Protein AF-A0A257WF75-F1 (afdb_monomer)

pLDDT: mean 81.76, std 19.67, range [45.47, 98.25]

Sequence (75 aa):
MSRGWESKDVESQQAERESRERPSPPPTAQERRRQSLELSLTAAKRDLAAAKHPRHQAMLAEAVRHLKTEIAKLV

Nearest PDB structures (foldseek):
  6suw-assembly3_X  TM=9.551E-01  e=1.943E+00  Rhodospirillum rubrum ATCC 11170
  5l8b-assembly1_E  TM=5.745E-01  e=1.943E+00  Rhodospirillum rubrum
  5n5f-assembly1_B  TM=7.365E-01  e=3.624E+00  Haliangium ochraceum
  5n5f-assembly1_G  TM=7.418E-01  e=4.105E+00  Haliangium ochraceum
  5l8f-assembly1_A  TM=5.539E-01  e=2.201E+00  Rhodospirillum rubrum ATCC 11170

Structure (mmCIF, N/CA/C/O backbone):
data_AF-A0A257WF75-F1
#
_entry.id   AF-A0A257WF75-F1
#
lo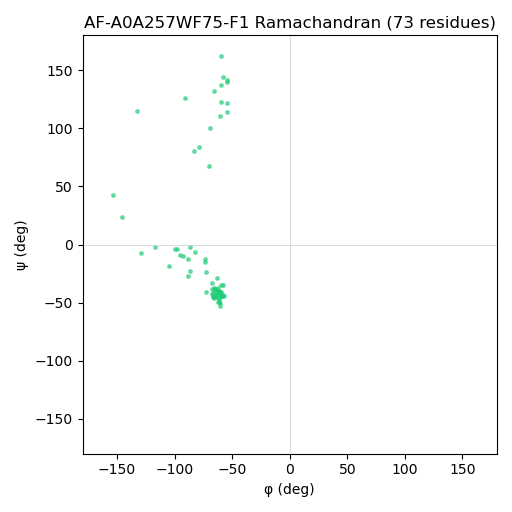op_
_atom_site.group_PDB
_atom_site.id
_atom_site.type_symbol
_atom_site.label_atom_id
_atom_site.label_alt_id
_atom_site.label_comp_id
_atom_site.label_asym_id
_atom_site.label_entity_id
_atom_site.label_seq_id
_atom_site.pdbx_PDB_ins_code
_atom_site.Cartn_x
_atom_site.Cartn_y
_atom_site.Cartn_z
_atom_site.occupancy
_atom_site.B_iso_or_equiv
_atom_site.auth_seq_id
_atom_site.auth_comp_id
_atom_site.auth_asym_id
_atom_site.auth_atom_id
_atom_site.pdbx_PDB_model_num
ATOM 1 N N . MET A 1 1 ? 10.500 50.962 14.207 1.00 45.47 1 MET A N 1
ATOM 2 C CA . MET A 1 1 ? 9.110 50.931 13.703 1.00 45.47 1 MET A CA 1
ATOM 3 C C . MET A 1 1 ? 8.688 49.484 13.571 1.00 45.47 1 MET A C 1
ATOM 5 O O . MET A 1 1 ? 9.223 48.767 12.735 1.00 45.47 1 MET A O 1
ATOM 9 N N . SER A 1 2 ? 7.813 49.058 14.474 1.00 50.06 2 SER A N 1
ATOM 10 C CA . SER A 1 2 ? 7.256 47.715 14.575 1.00 50.06 2 SER A CA 1
ATOM 11 C C . SER A 1 2 ? 6.492 47.368 13.302 1.00 50.06 2 SER A C 1
ATOM 13 O O . SER A 1 2 ? 5.434 47.936 13.048 1.00 50.06 2 SER A O 1
ATOM 15 N N . ARG A 1 3 ? 7.007 46.441 12.492 1.00 60.84 3 ARG A N 1
ATOM 16 C CA . ARG A 1 3 ? 6.188 45.792 11.466 1.00 60.84 3 ARG A CA 1
ATOM 17 C C . ARG A 1 3 ? 5.359 44.730 12.175 1.00 60.84 3 ARG A C 1
ATOM 19 O O . ARG A 1 3 ? 5.786 43.588 12.309 1.00 60.84 3 ARG A O 1
ATOM 26 N N . GLY A 1 4 ? 4.240 45.191 12.734 1.00 51.41 4 GLY A N 1
ATOM 27 C CA . GLY A 1 4 ? 3.203 44.359 13.319 1.00 51.41 4 GLY A CA 1
ATOM 28 C C . GLY A 1 4 ? 2.758 43.343 12.283 1.00 51.41 4 GLY A C 1
ATOM 29 O O . GLY A 1 4 ? 2.256 43.690 11.221 1.00 51.41 4 GLY A O 1
ATOM 30 N N . TRP A 1 5 ? 3.038 42.087 12.583 1.00 58.72 5 TRP A N 1
ATOM 31 C CA . TRP A 1 5 ? 2.518 40.939 11.877 1.00 58.72 5 TRP A CA 1
ATOM 32 C C . TRP A 1 5 ? 1.025 40.899 12.213 1.00 58.72 5 TRP A C 1
ATOM 34 O O . TRP A 1 5 ? 0.651 40.529 13.325 1.00 58.72 5 TRP A O 1
ATOM 44 N N . GLU A 1 6 ? 0.178 41.382 11.306 1.00 51.91 6 GLU A N 1
ATOM 45 C CA . GLU A 1 6 ? -1.284 41.315 11.415 1.00 51.91 6 GLU A CA 1
ATOM 46 C C . GLU A 1 6 ? -1.742 39.856 11.245 1.00 51.91 6 GLU A C 1
ATOM 48 O O . GLU A 1 6 ? -2.359 39.466 10.264 1.00 51.91 6 GLU A O 1
ATOM 53 N N . SER A 1 7 ? -1.391 39.005 12.211 1.00 50.84 7 SER A N 1
ATOM 54 C CA . SER A 1 7 ? -2.058 37.725 12.435 1.00 50.84 7 SER A CA 1
ATOM 55 C C . SER A 1 7 ? -3.298 37.994 13.271 1.00 50.84 7 SER A C 1
ATOM 57 O O . SER A 1 7 ? -3.262 37.856 14.494 1.00 50.84 7 SER A O 1
ATOM 59 N N . LYS A 1 8 ? -4.384 38.452 12.644 1.00 56.06 8 LYS A N 1
ATOM 60 C CA . LYS A 1 8 ? -5.657 38.587 13.357 1.00 56.06 8 LYS A CA 1
ATOM 61 C C . LYS A 1 8 ? -6.897 38.497 12.474 1.00 56.06 8 LYS A C 1
ATOM 63 O O . LYS A 1 8 ? -7.830 39.237 12.712 1.00 56.06 8 LYS A O 1
ATOM 68 N N . ASP A 1 9 ? -6.943 37.569 11.517 1.00 50.78 9 ASP A N 1
ATOM 69 C CA . ASP A 1 9 ? -8.171 37.356 10.723 1.00 50.78 9 ASP A CA 1
ATOM 70 C C . ASP A 1 9 ? -8.435 35.895 10.297 1.00 50.78 9 ASP A C 1
ATOM 72 O O . ASP A 1 9 ? -9.151 35.643 9.331 1.00 50.78 9 ASP A O 1
ATOM 76 N N . VAL A 1 10 ? -7.893 34.893 11.007 1.00 52.06 10 VAL A N 1
ATOM 77 C CA . VAL A 1 10 ? -8.108 33.465 10.648 1.00 52.06 10 VAL A CA 1
ATOM 78 C C . VAL A 1 10 ? -8.851 32.652 11.724 1.00 52.06 10 VAL A C 1
ATOM 80 O O . VAL A 1 10 ? -9.197 31.501 11.483 1.00 52.06 10 VAL A O 1
ATOM 83 N N . GLU A 1 11 ? -9.205 33.233 12.876 1.00 49.25 11 GLU A N 1
ATOM 84 C CA . GLU A 1 11 ? -10.019 32.526 13.891 1.00 49.25 11 GLU A CA 1
ATOM 85 C C . GLU A 1 11 ? -11.540 32.677 13.697 1.00 49.25 11 GLU A C 1
ATOM 87 O O . GLU A 1 11 ? -12.320 31.921 14.272 1.00 49.25 11 GLU A O 1
ATOM 92 N N . SER A 1 12 ? -11.998 33.593 12.840 1.00 47.41 12 SER A N 1
ATOM 93 C CA . SER A 1 12 ? -13.427 33.942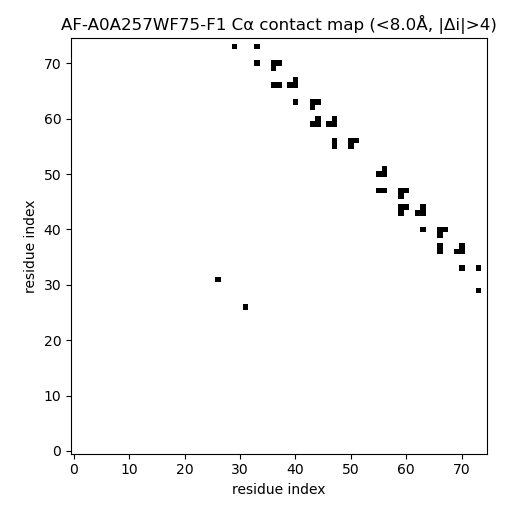 12.764 1.00 47.41 12 SER A CA 1
ATOM 94 C C . SER A 1 12 ? -14.286 32.997 11.911 1.00 47.41 12 SER A C 1
ATOM 96 O O . SER A 1 12 ? -15.503 33.136 11.901 1.00 47.41 12 SER A O 1
ATOM 98 N N . GLN A 1 13 ? -13.701 32.028 11.197 1.00 52.31 13 GLN A N 1
ATOM 99 C CA . GLN A 1 13 ? -14.460 31.130 10.303 1.00 52.31 13 GLN A CA 1
ATOM 100 C C . GLN A 1 13 ? -14.784 29.751 10.900 1.00 52.31 13 GLN A C 1
ATOM 102 O O . GLN A 1 13 ? -15.473 28.957 10.257 1.00 52.31 13 GLN A O 1
ATOM 107 N N . GLN A 1 14 ? -14.313 29.442 12.113 1.00 52.44 14 GLN A N 1
ATOM 108 C CA . GLN A 1 14 ? -14.594 28.150 12.755 1.00 52.44 14 GLN A CA 1
ATOM 109 C C . GLN A 1 14 ? -15.891 28.147 13.579 1.00 52.44 14 GLN A C 1
ATOM 111 O O . GLN A 1 14 ? -16.536 27.106 13.670 1.00 52.44 14 GLN A O 1
ATOM 116 N N . ALA A 1 15 ? -16.329 29.298 14.101 1.00 50.34 15 ALA A N 1
ATOM 117 C CA . ALA A 1 15 ? -17.476 29.375 15.012 1.00 50.34 15 ALA A CA 1
ATOM 118 C C . ALA A 1 15 ? -18.850 29.152 14.339 1.00 50.34 15 ALA A C 1
ATOM 120 O O . ALA A 1 15 ? -19.800 28.743 14.998 1.00 50.34 15 ALA A O 1
ATOM 121 N N . GLU A 1 16 ? -18.984 29.385 13.029 1.00 49.56 16 GLU A N 1
ATOM 122 C CA . GLU A 1 16 ? -20.299 29.368 12.359 1.00 49.56 16 GLU A CA 1
ATOM 123 C C . GLU A 1 16 ? -20.690 28.004 11.758 1.00 49.56 16 GLU A C 1
ATOM 125 O O . GLU A 1 16 ? -21.840 27.798 11.365 1.00 49.56 16 GLU A O 1
ATOM 130 N N . ARG A 1 17 ? -19.764 27.034 11.711 1.00 51.03 17 ARG A N 1
ATOM 131 C CA . ARG A 1 17 ? -20.019 25.687 11.153 1.00 51.03 17 ARG A CA 1
ATOM 132 C C . ARG A 1 17 ? -20.412 24.636 12.193 1.00 51.03 17 ARG A C 1
ATOM 134 O O . ARG A 1 17 ? -20.842 23.550 11.817 1.00 51.03 17 ARG A O 1
ATOM 141 N N . GLU A 1 18 ? -20.320 24.953 13.481 1.00 49.34 18 GLU A N 1
ATOM 142 C CA . GLU A 1 18 ? -20.562 23.998 14.572 1.00 49.34 18 GLU A CA 1
ATOM 143 C C . GLU A 1 18 ? -22.056 23.647 14.764 1.00 49.34 18 GLU A C 1
ATOM 145 O O . GLU A 1 18 ? -22.394 22.670 15.425 1.00 49.34 18 GLU A O 1
ATOM 150 N N . SER A 1 19 ? -22.984 24.388 14.145 1.00 52.62 19 SER A N 1
ATOM 151 C CA . SER A 1 19 ? -24.423 24.247 14.426 1.00 52.62 19 SER A CA 1
ATOM 152 C C . SER A 1 19 ? -25.174 23.180 13.616 1.00 52.62 19 SER A C 1
ATOM 154 O O . SER A 1 19 ? -26.373 23.000 13.843 1.00 52.62 19 SER A O 1
ATOM 156 N N . ARG A 1 20 ? -24.539 22.459 12.676 1.00 58.28 20 ARG A N 1
ATOM 157 C CA . ARG A 1 20 ? -25.284 21.551 11.772 1.00 58.28 20 ARG A CA 1
ATOM 158 C C . ARG A 1 20 ? -24.806 20.118 11.629 1.00 58.28 20 ARG A C 1
ATOM 160 O O . ARG A 1 20 ? -25.549 19.320 11.063 1.00 58.28 20 ARG A O 1
ATOM 167 N N . GLU A 1 21 ? -23.664 19.741 12.179 1.00 60.19 21 GLU A N 1
ATOM 168 C CA . GLU A 1 21 ? -23.174 18.374 12.023 1.00 60.19 21 GLU A CA 1
ATOM 169 C C . GLU A 1 21 ? -22.749 17.845 13.383 1.00 60.19 21 GLU A C 1
ATOM 171 O O . GLU A 1 21 ? -21.821 18.347 14.009 1.00 60.19 21 GLU A O 1
ATOM 176 N N . ARG A 1 22 ? -23.462 16.825 13.870 1.00 64.00 22 ARG A N 1
ATOM 177 C CA . ARG A 1 22 ? -22.973 16.030 14.998 1.00 64.00 22 ARG A CA 1
ATOM 178 C C . ARG A 1 22 ? -21.576 15.541 14.605 1.00 64.00 22 ARG A C 1
ATOM 180 O O . ARG A 1 22 ? -21.482 14.884 13.565 1.00 64.00 22 ARG A O 1
ATOM 187 N N . PRO A 1 23 ? -20.515 15.842 15.373 1.00 67.88 23 PRO A N 1
ATOM 188 C CA . PRO A 1 23 ? -19.182 15.403 15.006 1.00 67.88 23 PRO A CA 1
ATOM 189 C C . PRO A 1 23 ? -19.188 13.878 14.928 1.00 67.88 23 PRO A C 1
ATOM 191 O O . PRO A 1 23 ? -19.569 13.194 15.882 1.00 67.88 23 PRO A O 1
ATOM 194 N N . SER A 1 24 ? -18.815 13.339 13.766 1.00 71.56 24 SER A N 1
ATOM 195 C CA . SER A 1 24 ? -18.547 11.910 13.636 1.00 71.56 24 SER A CA 1
ATOM 196 C C . SER A 1 24 ? -17.509 11.522 14.691 1.00 71.56 24 SER A C 1
ATOM 198 O O . SER A 1 24 ? -16.564 12.294 14.902 1.00 71.56 24 SER A O 1
ATOM 200 N N . PRO A 1 25 ? -17.650 10.360 15.354 1.00 76.38 25 PRO A N 1
ATOM 201 C CA . PRO A 1 25 ? -16.655 9.926 16.319 1.00 76.38 25 PRO A CA 1
ATOM 202 C C . PRO A 1 25 ? -15.270 9.918 15.656 1.00 76.38 25 PRO A C 1
ATOM 204 O O . PRO A 1 25 ? -15.157 9.585 14.471 1.00 76.38 25 PRO A O 1
ATOM 207 N N . PRO A 1 26 ? -14.215 10.323 16.384 1.00 80.06 26 PRO A N 1
ATOM 208 C CA . PRO A 1 26 ? -12.874 10.335 15.828 1.00 80.06 26 PRO A CA 1
ATOM 209 C C . PRO A 1 26 ? -12.500 8.921 15.364 1.00 80.06 26 PRO A C 1
ATOM 211 O O . PRO A 1 26 ? -12.855 7.951 16.041 1.00 80.06 26 PRO A O 1
ATOM 214 N N . PRO A 1 27 ? -11.746 8.784 14.259 1.00 83.19 27 PRO A N 1
ATOM 215 C CA . PRO A 1 27 ? -11.365 7.476 13.757 1.00 83.19 27 PRO A CA 1
ATOM 216 C C . PRO A 1 27 ? -10.564 6.727 14.821 1.00 83.19 27 PRO A C 1
ATOM 218 O O . PRO A 1 27 ? -9.673 7.293 15.477 1.00 83.19 27 PRO A O 1
ATOM 221 N N . THR A 1 28 ? -10.877 5.448 14.968 1.00 90.88 28 THR A N 1
ATOM 222 C CA . THR A 1 28 ? -10.151 4.486 15.793 1.00 90.88 28 THR A CA 1
ATOM 223 C C . THR A 1 28 ? -8.700 4.357 15.325 1.00 90.88 28 THR A C 1
ATOM 225 O O . THR A 1 28 ? -8.338 4.714 14.201 1.00 90.88 28 THR A O 1
ATOM 228 N N . ALA A 1 29 ? -7.829 3.819 16.182 1.00 90.62 29 ALA A N 1
ATOM 229 C CA . ALA A 1 29 ? -6.434 3.572 15.812 1.00 90.62 29 ALA A CA 1
ATOM 230 C C . ALA A 1 29 ? -6.311 2.653 14.579 1.00 90.62 29 ALA A C 1
ATOM 232 O O . ALA A 1 29 ? -5.436 2.860 13.738 1.00 90.62 29 ALA A O 1
ATOM 233 N N 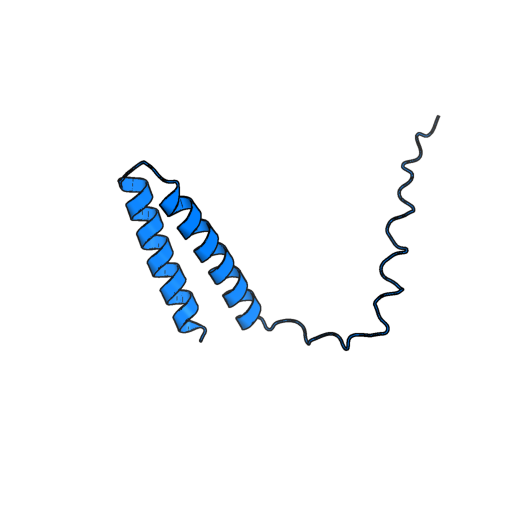. GLN A 1 30 ? -7.220 1.683 14.442 1.00 90.06 30 GLN A N 1
ATOM 234 C CA . GLN A 1 30 ? -7.287 0.787 13.289 1.00 90.06 30 GLN A CA 1
ATOM 235 C C . GLN A 1 30 ? -7.678 1.532 12.010 1.00 90.06 30 GLN A C 1
ATOM 237 O O . GLN A 1 30 ? -7.014 1.365 10.988 1.00 90.06 30 GLN A O 1
ATOM 242 N N . GLU A 1 31 ? -8.691 2.400 12.068 1.00 91.12 31 GLU A N 1
ATOM 243 C CA . GLU A 1 31 ? -9.106 3.219 10.923 1.00 91.12 31 GLU A CA 1
ATOM 244 C C . GLU A 1 31 ? -8.001 4.180 10.485 1.00 91.12 31 GLU A C 1
ATOM 246 O O . GLU A 1 31 ? -7.715 4.275 9.293 1.00 91.12 31 GLU A O 1
ATOM 251 N N . ARG A 1 32 ? -7.303 4.821 11.431 1.00 93.44 32 ARG A N 1
ATOM 252 C CA . ARG A 1 32 ? -6.142 5.670 11.114 1.00 93.44 32 ARG A CA 1
ATOM 253 C C . ARG A 1 32 ? -5.029 4.870 10.446 1.00 93.44 32 ARG A C 1
ATOM 255 O O . ARG A 1 32 ? -4.500 5.299 9.425 1.00 93.44 32 ARG A O 1
ATOM 262 N N . ARG A 1 33 ? -4.697 3.687 10.981 1.00 93.25 33 ARG A N 1
ATOM 263 C CA . ARG A 1 33 ? -3.673 2.805 10.397 1.00 93.25 33 ARG A CA 1
ATOM 264 C C . ARG A 1 33 ? -4.049 2.395 8.974 1.00 93.25 33 ARG A C 1
ATOM 266 O O . ARG A 1 33 ? -3.204 2.450 8.082 1.00 93.25 33 ARG A O 1
ATOM 273 N N . ARG A 1 34 ? -5.313 2.029 8.751 1.00 95.00 34 ARG A N 1
ATOM 274 C CA . ARG A 1 34 ? -5.836 1.693 7.425 1.00 95.00 34 ARG A CA 1
ATOM 275 C C . ARG A 1 34 ? -5.723 2.877 6.463 1.00 95.00 34 ARG A C 1
ATOM 277 O O . ARG A 1 34 ? -5.155 2.710 5.389 1.00 95.00 34 ARG A O 1
ATOM 284 N N . GLN A 1 35 ? -6.180 4.062 6.864 1.00 95.38 35 GLN A N 1
ATOM 285 C CA . GLN A 1 35 ? -6.085 5.281 6.052 1.00 95.38 35 GLN A CA 1
ATOM 286 C C . GLN A 1 35 ? -4.632 5.597 5.675 1.00 95.38 35 GLN A C 1
ATOM 288 O O . GLN A 1 35 ? -4.340 5.867 4.512 1.00 95.38 35 GLN A O 1
ATOM 293 N N . SER A 1 36 ? -3.693 5.497 6.622 1.00 96.12 36 SER A N 1
ATOM 294 C CA . SER A 1 36 ? -2.268 5.691 6.334 1.00 96.12 36 SER A CA 1
ATOM 295 C C . SER A 1 36 ? -1.734 4.685 5.308 1.00 96.12 36 SER A C 1
ATOM 297 O O . SER A 1 36 ? -1.004 5.071 4.396 1.00 96.12 36 SER A O 1
ATOM 299 N N . LEU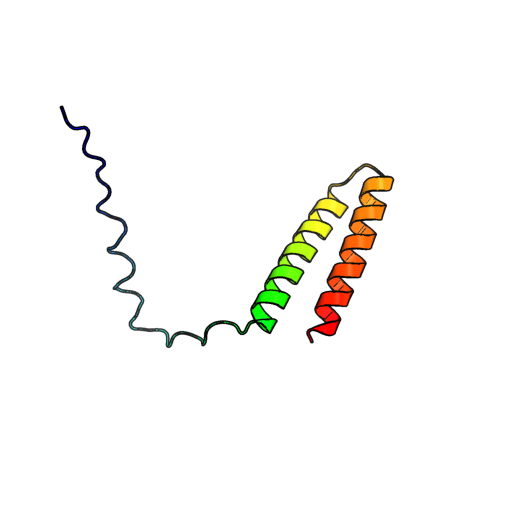 A 1 37 ? -2.108 3.406 5.411 1.00 96.94 37 LEU A N 1
ATOM 300 C CA . LEU A 1 37 ? -1.699 2.386 4.442 1.00 96.94 37 LEU A CA 1
ATOM 301 C C . LEU A 1 37 ? -2.325 2.610 3.057 1.00 96.94 37 LEU A C 1
ATOM 303 O O . LEU A 1 37 ? -1.646 2.424 2.048 1.00 96.94 37 LEU A O 1
ATOM 307 N N . GLU A 1 38 ? -3.586 3.037 2.989 1.00 96.94 38 GLU A N 1
ATOM 308 C CA . GLU A 1 38 ? -4.280 3.359 1.735 1.00 96.94 38 GLU A CA 1
ATOM 309 C C . GLU A 1 38 ? -3.651 4.569 1.022 1.00 96.94 38 GLU A C 1
ATOM 311 O O . GLU A 1 38 ? -3.472 4.551 -0.203 1.00 96.94 38 GLU A O 1
ATOM 316 N N . LEU A 1 39 ? -3.241 5.591 1.780 1.00 98.06 39 LEU A N 1
ATOM 317 C CA . LEU A 1 39 ? -2.495 6.736 1.253 1.00 98.06 39 LEU A CA 1
ATOM 318 C C . LEU A 1 39 ? -1.144 6.298 0.674 1.00 98.06 39 LEU A C 1
ATOM 320 O O . LEU A 1 39 ? -0.844 6.609 -0.482 1.00 98.06 39 LEU A O 1
ATOM 324 N N . SER A 1 40 ? -0.375 5.505 1.425 1.00 97.12 40 SER A N 1
ATOM 325 C CA . SER A 1 40 ? 0.905 4.949 0.964 1.00 97.12 40 SER A CA 1
ATOM 326 C C . SER A 1 40 ? 0.743 4.061 -0.270 1.00 97.12 40 SER A C 1
ATOM 328 O O . SER A 1 40 ? 1.531 4.154 -1.210 1.00 97.12 40 SER A O 1
ATOM 330 N N . LEU A 1 41 ? -0.308 3.234 -0.323 1.00 97.88 41 LEU A N 1
ATOM 331 C CA . LEU A 1 41 ? -0.618 2.401 -1.487 1.00 97.88 41 LEU A CA 1
ATOM 332 C C . LEU A 1 41 ? -0.886 3.258 -2.725 1.00 97.88 41 LEU A C 1
ATOM 334 O O . LEU A 1 41 ? -0.459 2.917 -3.830 1.00 97.88 41 LEU A O 1
ATOM 338 N N . THR A 1 42 ? -1.609 4.360 -2.550 1.00 98.06 42 THR A N 1
ATOM 339 C CA . THR A 1 42 ? -1.929 5.278 -3.641 1.00 98.06 42 THR A CA 1
ATOM 340 C C . THR A 1 42 ? -0.674 5.986 -4.148 1.00 98.06 42 THR A C 1
ATOM 342 O O . THR A 1 42 ? -0.484 6.067 -5.362 1.00 98.06 42 THR A O 1
ATOM 345 N N . ALA A 1 43 ? 0.205 6.442 -3.250 1.00 97.31 43 ALA A N 1
ATOM 346 C CA . ALA A 1 43 ? 1.494 7.029 -3.615 1.00 97.31 43 ALA A CA 1
ATOM 347 C C . ALA A 1 43 ? 2.369 6.028 -4.388 1.00 97.31 43 ALA A C 1
ATOM 349 O O . ALA A 1 43 ? 2.727 6.290 -5.533 1.00 97.31 43 ALA A O 1
ATOM 350 N N . ALA A 1 44 ? 2.576 4.823 -3.846 1.00 97.19 44 ALA A N 1
ATOM 351 C CA . ALA A 1 44 ? 3.400 3.795 -4.482 1.00 97.19 44 ALA A CA 1
ATOM 352 C C . ALA A 1 44 ? 2.881 3.376 -5.870 1.00 97.19 44 ALA A C 1
ATOM 354 O O . ALA A 1 44 ? 3.668 3.103 -6.775 1.00 97.19 44 ALA A O 1
ATOM 355 N N . LYS A 1 45 ? 1.555 3.348 -6.077 1.00 98.06 45 LYS A N 1
ATOM 356 C CA . LYS A 1 45 ? 0.961 3.103 -7.404 1.00 98.06 45 LYS A CA 1
ATOM 357 C C . LYS A 1 45 ? 1.242 4.237 -8.391 1.00 98.06 45 LYS A C 1
ATOM 359 O O . LYS A 1 45 ? 1.509 3.954 -9.557 1.00 98.06 45 LYS A O 1
ATOM 364 N N . ARG A 1 46 ? 1.157 5.496 -7.948 1.00 98.00 46 ARG A N 1
ATOM 365 C CA . ARG A 1 46 ? 1.487 6.661 -8.787 1.00 98.00 46 ARG A CA 1
ATOM 366 C C . ARG A 1 46 ? 2.961 6.639 -9.175 1.00 98.00 46 ARG A C 1
ATOM 368 O O . ARG A 1 46 ? 3.273 6.782 -10.353 1.00 98.00 46 ARG A O 1
ATOM 375 N N . ASP A 1 47 ? 3.833 6.357 -8.215 1.00 96.38 47 ASP A N 1
ATOM 376 C CA . ASP A 1 47 ? 5.271 6.247 -8.451 1.00 96.38 47 ASP A CA 1
ATOM 377 C C . ASP A 1 47 ? 5.587 5.099 -9.407 1.00 96.38 47 ASP A C 1
ATOM 379 O O . ASP A 1 47 ? 6.387 5.266 -10.322 1.00 96.38 47 ASP A O 1
ATOM 383 N N . LEU A 1 48 ? 4.913 3.950 -9.264 1.00 96.94 48 LEU A N 1
ATOM 384 C CA . LEU A 1 48 ? 5.091 2.809 -10.165 1.00 96.94 48 LEU A CA 1
ATOM 385 C C . LEU A 1 48 ? 4.704 3.163 -11.604 1.00 96.94 48 LEU A C 1
ATOM 387 O O . LEU A 1 48 ? 5.404 2.772 -12.534 1.00 96.94 48 LEU A O 1
ATOM 391 N N . ALA A 1 49 ? 3.616 3.915 -11.782 1.00 96.44 49 ALA A N 1
ATOM 392 C CA . ALA A 1 49 ? 3.165 4.364 -13.095 1.00 96.44 49 ALA A CA 1
ATOM 393 C C . ALA A 1 49 ? 4.129 5.381 -13.736 1.00 96.44 49 ALA A C 1
ATOM 395 O O . ALA A 1 49 ? 4.277 5.399 -14.955 1.00 96.44 49 ALA A O 1
ATOM 396 N N . ALA A 1 50 ? 4.792 6.215 -12.929 1.00 96.81 50 ALA A N 1
ATOM 397 C CA . ALA A 1 50 ? 5.755 7.211 -13.400 1.00 96.81 50 ALA A CA 1
ATOM 398 C C . ALA A 1 50 ? 7.190 6.664 -13.550 1.00 96.81 50 ALA A C 1
ATOM 400 O O . ALA A 1 50 ? 8.004 7.236 -14.284 1.00 96.81 50 ALA A O 1
ATOM 401 N N . ALA A 1 51 ? 7.529 5.577 -12.851 1.00 96.38 51 ALA A N 1
ATOM 402 C CA . ALA A 1 51 ? 8.868 5.009 -12.828 1.00 96.38 51 ALA A CA 1
ATOM 403 C C . ALA A 1 51 ? 9.262 4.456 -14.202 1.00 96.38 51 ALA A C 1
ATOM 405 O O . ALA A 1 51 ? 8.533 3.682 -14.814 1.00 96.38 51 ALA A O 1
ATOM 406 N N . LYS A 1 52 ? 10.468 4.804 -14.664 1.00 95.25 52 LYS A N 1
ATOM 407 C CA . LYS A 1 52 ? 11.022 4.343 -15.953 1.00 95.25 52 LYS A CA 1
ATOM 408 C C . LYS A 1 52 ? 12.094 3.263 -15.807 1.00 95.25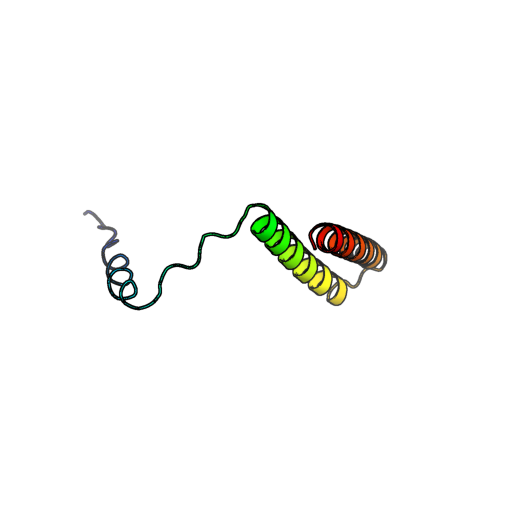 52 LYS A C 1
ATOM 410 O O . LYS A 1 52 ? 12.407 2.570 -16.766 1.00 95.25 52 LYS A O 1
ATOM 415 N N . HIS A 1 53 ? 12.681 3.134 -14.616 1.00 96.94 53 HIS A N 1
ATOM 416 C CA . HIS A 1 53 ? 13.782 2.208 -14.374 1.00 96.94 53 HIS A CA 1
ATOM 417 C C . HIS A 1 53 ? 13.250 0.840 -13.906 1.00 96.94 53 HIS A C 1
ATOM 419 O O . HIS A 1 53 ? 12.560 0.791 -12.883 1.00 96.94 53 HIS A O 1
ATOM 425 N N . PRO A 1 54 ? 13.618 -0.281 -14.555 1.00 95.00 54 PRO A N 1
ATOM 426 C CA . PRO A 1 54 ? 13.018 -1.596 -14.296 1.00 95.00 54 PRO A CA 1
ATOM 427 C C . PRO A 1 54 ? 13.226 -2.081 -12.855 1.00 95.00 54 PRO A C 1
ATOM 429 O O . PRO A 1 54 ? 12.299 -2.565 -12.213 1.00 95.00 54 PRO A O 1
ATOM 432 N N . ARG A 1 55 ? 14.418 -1.865 -12.282 1.00 96.62 55 ARG A N 1
ATOM 433 C CA . ARG A 1 55 ? 14.686 -2.190 -10.868 1.00 96.62 55 ARG A CA 1
ATOM 434 C C . ARG A 1 55 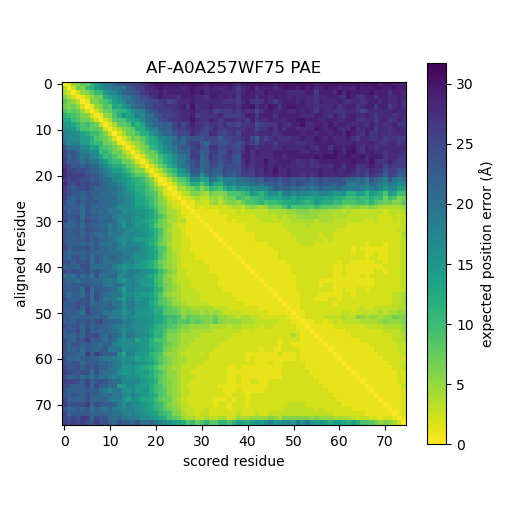? 13.806 -1.392 -9.895 1.00 96.62 55 ARG A C 1
ATOM 436 O O . ARG A 1 55 ? 13.377 -1.929 -8.880 1.00 96.62 55 ARG A O 1
ATOM 443 N N . HIS A 1 56 ? 13.537 -0.122 -10.203 1.00 96.00 56 HIS A N 1
ATOM 444 C CA . HIS A 1 56 ? 12.707 0.733 -9.356 1.00 96.00 56 HIS A CA 1
ATOM 445 C C . HIS A 1 56 ? 11.234 0.316 -9.453 1.00 96.00 56 HIS A C 1
ATOM 447 O O . HIS A 1 56 ? 10.564 0.194 -8.432 1.00 96.00 56 HIS A O 1
ATOM 453 N N . GLN A 1 57 ? 10.758 -0.008 -10.658 1.00 97.31 57 GLN A N 1
ATOM 454 C CA . GLN A 1 57 ? 9.424 -0.574 -10.859 1.00 97.31 57 GLN A CA 1
ATOM 455 C C . GLN A 1 57 ? 9.234 -1.884 -10.084 1.00 97.31 57 GLN A C 1
ATOM 457 O O . GLN A 1 57 ? 8.218 -2.048 -9.418 1.00 97.31 57 GLN A O 1
ATOM 462 N N . ALA A 1 58 ? 10.214 -2.795 -10.115 1.00 97.62 58 ALA A N 1
ATOM 463 C CA . ALA A 1 58 ? 10.146 -4.049 -9.363 1.00 97.6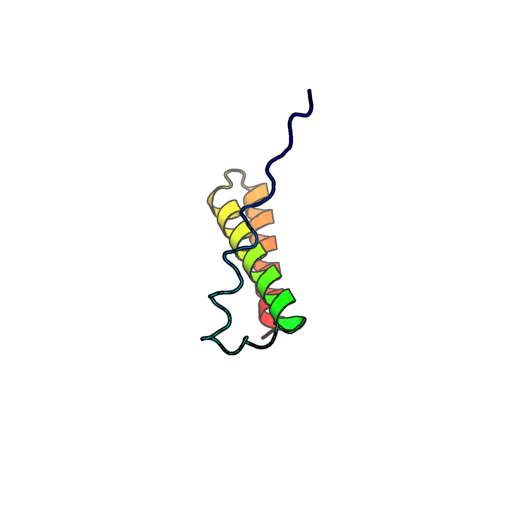2 58 ALA A CA 1
ATOM 464 C C . ALA A 1 58 ? 10.013 -3.804 -7.849 1.00 97.62 58 ALA A C 1
ATOM 466 O O . ALA A 1 58 ? 9.147 -4.395 -7.203 1.00 97.62 58 ALA A O 1
ATOM 467 N N . MET A 1 59 ? 10.806 -2.871 -7.308 1.00 97.38 59 MET A N 1
ATOM 468 C CA . MET A 1 59 ? 10.733 -2.474 -5.900 1.00 97.38 59 MET A CA 1
ATOM 469 C C . MET A 1 59 ? 9.362 -1.879 -5.542 1.00 97.38 59 MET A C 1
ATOM 471 O O . MET A 1 59 ? 8.746 -2.277 -4.555 1.00 97.38 59 MET A O 1
ATOM 475 N N . LEU A 1 60 ? 8.844 -0.960 -6.361 1.00 97.94 60 LEU A N 1
ATOM 476 C CA . LEU A 1 60 ? 7.534 -0.341 -6.142 1.00 97.94 60 LEU A CA 1
ATOM 477 C C . LEU A 1 60 ? 6.390 -1.358 -6.268 1.00 97.94 60 LEU A C 1
ATOM 479 O O . LEU A 1 60 ? 5.436 -1.316 -5.493 1.00 97.94 60 LEU A O 1
ATOM 483 N N . ALA A 1 61 ? 6.489 -2.313 -7.194 1.00 97.81 61 ALA A N 1
ATOM 484 C CA . ALA A 1 61 ? 5.511 -3.386 -7.344 1.00 97.81 61 ALA A CA 1
ATOM 485 C C . ALA A 1 61 ? 5.485 -4.318 -6.121 1.00 97.81 61 ALA A C 1
ATOM 487 O O . ALA A 1 61 ? 4.415 -4.757 -5.692 1.00 97.81 61 ALA A O 1
ATOM 488 N N . GLU A 1 62 ? 6.641 -4.613 -5.526 1.00 98.12 62 GLU A N 1
ATOM 489 C CA . GLU A 1 62 ? 6.722 -5.344 -4.261 1.00 98.12 62 GLU A CA 1
ATOM 490 C C . GLU A 1 62 ? 6.115 -4.551 -3.099 1.00 98.12 62 GLU A C 1
ATOM 492 O O . GLU A 1 62 ? 5.265 -5.086 -2.385 1.00 98.12 62 GLU A O 1
ATOM 497 N N . ALA A 1 63 ? 6.442 -3.262 -2.982 1.00 97.38 63 ALA A N 1
ATOM 498 C CA . ALA A 1 63 ? 5.852 -2.380 -1.978 1.00 97.38 63 ALA A CA 1
ATOM 499 C C . ALA A 1 63 ? 4.318 -2.323 -2.096 1.00 97.38 63 ALA A C 1
ATOM 501 O O . ALA A 1 63 ? 3.609 -2.465 -1.102 1.00 97.38 63 ALA A O 1
ATOM 502 N N . VAL A 1 64 ? 3.780 -2.211 -3.316 1.00 98.19 64 VAL A N 1
ATOM 503 C CA . VAL A 1 64 ? 2.331 -2.245 -3.574 1.00 98.19 64 VAL A CA 1
ATOM 504 C C . VAL A 1 64 ? 1.706 -3.569 -3.119 1.00 98.19 64 VAL A C 1
ATOM 506 O O . VAL A 1 64 ? 0.624 -3.555 -2.529 1.00 98.19 64 VAL A O 1
ATOM 509 N N . ARG A 1 65 ? 2.355 -4.715 -3.370 1.00 98.25 65 ARG A N 1
ATOM 510 C CA . ARG A 1 65 ? 1.865 -6.029 -2.906 1.00 98.25 65 ARG A CA 1
ATOM 511 C C . ARG A 1 65 ? 1.860 -6.123 -1.381 1.00 98.25 65 ARG A C 1
ATOM 513 O O . ARG A 1 65 ? 0.866 -6.571 -0.806 1.00 98.25 65 ARG A O 1
ATOM 520 N N . HIS A 1 66 ? 2.929 -5.665 -0.737 1.00 97.81 66 HIS A N 1
ATOM 521 C CA . HIS A 1 66 ? 3.029 -5.639 0.718 1.00 97.81 66 HIS A CA 1
ATOM 522 C C . HIS A 1 66 ? 1.937 -4.757 1.342 1.00 97.81 66 HIS A C 1
ATOM 524 O O . HIS A 1 66 ? 1.180 -5.226 2.188 1.00 97.81 66 HIS A O 1
ATOM 530 N N . LEU A 1 67 ? 1.769 -3.525 0.850 1.00 97.19 67 LEU A N 1
ATOM 531 C CA . LEU A 1 67 ? 0.755 -2.584 1.340 1.00 97.19 67 LEU A CA 1
ATOM 532 C C . LEU A 1 67 ? -0.670 -3.127 1.181 1.00 97.19 67 LEU A C 1
ATOM 534 O O . LEU A 1 67 ? -1.469 -3.033 2.108 1.00 97.19 67 LEU A O 1
ATOM 538 N N . LYS A 1 68 ? -0.989 -3.756 0.041 1.00 97.69 68 LYS A N 1
ATOM 539 C CA . LYS A 1 68 ? -2.286 -4.432 -0.151 1.00 97.69 68 LYS A CA 1
ATOM 540 C C . LYS A 1 68 ? -2.517 -5.542 0.874 1.00 97.69 68 LYS A C 1
ATOM 542 O O . LYS A 1 68 ? -3.630 -5.686 1.367 1.00 97.69 68 LYS A O 1
ATOM 547 N N . THR A 1 69 ? -1.476 -6.310 1.182 1.00 97.75 69 THR A N 1
ATOM 548 C CA . THR A 1 69 ? -1.549 -7.402 2.159 1.00 97.75 69 THR A CA 1
ATOM 549 C C . THR A 1 69 ? -1.788 -6.862 3.567 1.00 97.75 69 THR A C 1
ATOM 551 O O . THR A 1 69 ? -2.646 -7.373 4.277 1.00 97.75 69 THR A O 1
ATOM 554 N N . GLU A 1 70 ? -1.086 -5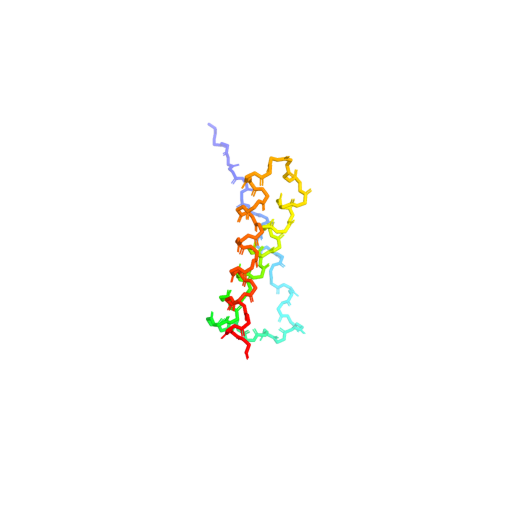.798 3.962 1.00 96.12 70 GLU A N 1
ATOM 555 C CA . GLU A 1 70 ? -1.289 -5.156 5.267 1.00 96.12 70 GLU A CA 1
ATOM 556 C C . GLU A 1 70 ? -2.687 -4.548 5.410 1.00 96.12 70 GLU A C 1
ATOM 558 O O . GLU A 1 70 ? -3.293 -4.671 6.470 1.00 96.12 70 GLU A O 1
ATOM 563 N N . ILE A 1 71 ? -3.231 -3.949 4.345 1.00 95.88 71 ILE A N 1
ATOM 564 C CA . ILE A 1 71 ? -4.615 -3.451 4.340 1.00 95.88 71 ILE A CA 1
ATOM 565 C C . ILE A 1 71 ? -5.604 -4.611 4.488 1.00 95.88 71 ILE A C 1
ATOM 567 O O . ILE A 1 71 ? -6.528 -4.511 5.285 1.00 95.88 71 ILE A O 1
ATOM 571 N N . ALA A 1 72 ? -5.399 -5.721 3.773 1.00 95.31 72 ALA A N 1
ATOM 572 C CA . ALA A 1 72 ? -6.282 -6.884 3.851 1.00 95.31 72 ALA A CA 1
ATOM 573 C C . ALA A 1 72 ? -6.306 -7.537 5.244 1.00 95.31 72 ALA A C 1
ATOM 575 O O . ALA A 1 72 ? -7.326 -8.089 5.626 1.00 95.31 72 ALA A O 1
ATOM 576 N N . LYS A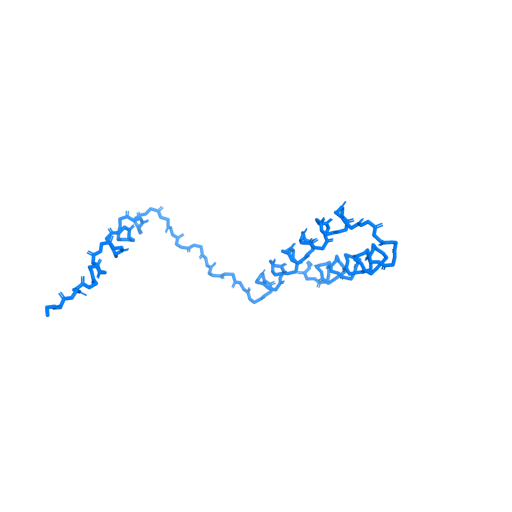 1 73 ? -5.216 -7.447 6.019 1.00 94.88 73 LYS A N 1
ATOM 577 C CA . LYS A 1 73 ? -5.165 -7.919 7.417 1.00 94.88 73 LYS A CA 1
ATOM 578 C C . LYS A 1 73 ? -5.931 -7.026 8.401 1.00 94.88 73 LYS A C 1
ATOM 580 O O . LYS A 1 73 ? -6.108 -7.415 9.550 1.00 94.88 73 LYS A O 1
ATOM 585 N N . LEU A 1 74 ? -6.278 -5.805 7.994 1.00 88.56 74 LEU A N 1
ATOM 586 C CA . LEU A 1 74 ? -6.995 -4.825 8.815 1.00 88.56 74 LEU A CA 1
ATOM 587 C C . LEU A 1 74 ? -8.506 -4.794 8.542 1.00 88.56 74 LEU A C 1
ATOM 589 O O . LEU A 1 74 ? -9.203 -4.016 9.201 1.00 88.56 74 LEU A O 1
ATOM 593 N N . VAL A 1 75 ? -8.977 -5.574 7.563 1.00 72.31 75 VAL A N 1
ATOM 594 C CA . VAL A 1 75 ? -10.393 -5.794 7.224 1.00 72.31 75 VAL A CA 1
ATOM 595 C C . VAL A 1 75 ? -10.888 -7.023 7.969 1.00 72.31 75 VAL A C 1
ATOM 597 O O . VAL A 1 75 ? -12.001 -6.930 8.524 1.00 72.31 75 VAL A O 1
#

Foldseek 3Di:
DDPDPPPDDDPPPPVPPPPPDDDDPDDDPLRVVLVVLVVVLVVLVVCLVVDDDPVSNVVSVVSNVVSVVVNVVSD

Secondary structure (DSSP, 8-state):
--------SSSTTSTTSTTS-PPPPPPPHHHHHHHHHHHHHHHHHHHHHH--SHHHHHHHHHHHHHHHHHHHTT-

Radius of gyration: 21.24 Å; Cα contacts (8 Å, |Δi|>4): 27; chains: 1; bounding box: 40×59×32 Å

Solvent-accessible surface area (backbone atoms only — not comparable to full-atom values): 4748 Å² total; per-residue (Å²): 133,86,82,74,77,84,83,79,82,80,76,79,75,64,76,79,64,68,85,79,58,83,78,74,78,79,78,49,75,65,53,50,53,46,53,55,43,54,52,51,37,53,51,36,50,54,48,37,74,69,48,84,50,70,71,57,31,53,53,30,53,50,50,39,54,50,39,53,51,58,48,61,74,75,109

Mean predicted aligned error: 12.24 Å